Protein AF-A0A1I7XPY9-F1 (afdb_monomer_lite)

pLDDT: mean 70.02, std 14.87, range [44.84, 92.19]

Structure (mmCIF, N/CA/C/O backbone):
data_AF-A0A1I7XPY9-F1
#
_entry.id   AF-A0A1I7XPY9-F1
#
loop_
_atom_site.group_PDB
_atom_site.id
_atom_site.type_symbol
_atom_site.label_atom_id
_atom_site.label_alt_id
_atom_site.label_comp_id
_atom_site.label_asym_id
_atom_site.label_entity_id
_atom_site.label_seq_id
_atom_site.pdbx_PDB_ins_code
_atom_site.Cartn_x
_atom_site.Cartn_y
_atom_site.Cartn_z
_atom_site.occupancy
_atom_site.B_iso_or_equiv
_atom_site.auth_seq_id
_atom_site.auth_comp_id
_atom_site.auth_asym_id
_atom_site.auth_atom_id
_atom_site.pdbx_PDB_model_num
ATOM 1 N N . MET A 1 1 ? 20.933 -25.963 25.348 1.00 61.03 1 MET A N 1
ATOM 2 C CA . MET A 1 1 ? 20.947 -24.528 25.721 1.00 61.03 1 MET A CA 1
ATOM 3 C C . MET A 1 1 ? 21.598 -23.607 24.679 1.00 61.03 1 MET A C 1
ATOM 5 O O . MET A 1 1 ? 21.332 -22.416 24.737 1.00 61.03 1 MET A O 1
ATOM 9 N N . SER A 1 2 ? 22.386 -24.104 23.713 1.00 56.53 2 SER A N 1
ATOM 10 C CA . SER A 1 2 ? 23.072 -23.249 22.717 1.00 56.53 2 SER A CA 1
ATOM 11 C C . SER A 1 2 ? 22.285 -22.978 21.426 1.00 56.53 2 SER A C 1
ATOM 13 O O . SER A 1 2 ? 22.510 -21.963 20.782 1.00 56.53 2 SER A O 1
ATOM 15 N N . THR A 1 3 ? 21.342 -23.846 21.053 1.00 51.16 3 THR A N 1
ATOM 16 C CA . THR A 1 3 ? 20.546 -23.710 19.818 1.00 51.16 3 THR A CA 1
ATOM 17 C C . THR A 1 3 ? 19.477 -22.620 19.901 1.00 51.16 3 THR A C 1
ATOM 19 O O . THR A 1 3 ? 19.218 -21.964 18.901 1.00 51.16 3 THR A O 1
ATOM 22 N N . LEU A 1 4 ? 18.912 -22.371 21.090 1.00 60.72 4 LEU A N 1
ATOM 23 C CA . LEU A 1 4 ? 17.930 -21.300 21.313 1.00 60.72 4 LEU A CA 1
ATOM 24 C C . LEU A 1 4 ? 18.544 -19.909 21.103 1.00 60.72 4 LEU A C 1
ATOM 26 O O . LEU A 1 4 ? 17.989 -19.112 20.366 1.00 60.72 4 LEU A O 1
ATOM 30 N N . ARG A 1 5 ? 19.755 -19.653 21.617 1.00 69.38 5 ARG A N 1
ATOM 31 C CA . ARG A 1 5 ? 20.427 -18.353 21.408 1.00 69.38 5 ARG A CA 1
ATOM 32 C C . ARG A 1 5 ? 20.748 -18.093 19.935 1.00 69.38 5 ARG A C 1
ATOM 34 O O . ARG A 1 5 ? 20.739 -16.951 19.497 1.00 69.38 5 ARG A O 1
ATOM 41 N N . LEU A 1 6 ? 21.027 -19.161 19.189 1.00 67.88 6 LEU A N 1
ATOM 42 C CA . LEU A 1 6 ? 21.309 -19.104 17.758 1.00 67.88 6 LEU A CA 1
ATOM 43 C C . LEU A 1 6 ? 20.025 -18.812 16.963 1.00 67.88 6 LEU A C 1
ATOM 45 O O . LEU A 1 6 ? 20.055 -17.975 16.069 1.00 67.88 6 LEU A O 1
ATOM 49 N N . ILE A 1 7 ? 18.892 -19.425 17.337 1.00 63.69 7 ILE A N 1
ATOM 50 C CA . ILE A 1 7 ? 17.580 -19.133 16.737 1.00 63.69 7 ILE A CA 1
ATOM 51 C C . ILE A 1 7 ? 17.159 -17.681 17.003 1.00 63.69 7 ILE A C 1
ATOM 53 O O . ILE A 1 7 ? 16.732 -16.999 16.077 1.00 63.69 7 ILE A O 1
ATOM 57 N N . ASP A 1 8 ? 17.364 -17.178 18.223 1.00 73.62 8 ASP A N 1
ATOM 58 C CA . ASP A 1 8 ? 17.019 -15.802 18.597 1.00 73.62 8 ASP A CA 1
ATOM 59 C C . ASP A 1 8 ? 17.893 -14.787 17.844 1.00 73.62 8 ASP A C 1
ATOM 61 O O . ASP A 1 8 ? 17.401 -13.763 17.373 1.00 73.62 8 ASP A O 1
ATOM 65 N N . SER A 1 9 ? 19.183 -15.094 17.656 1.00 73.56 9 SER A N 1
ATOM 66 C CA . SER A 1 9 ? 20.074 -14.283 16.819 1.00 73.56 9 SER A CA 1
ATOM 67 C C . SER A 1 9 ? 19.681 -14.310 15.343 1.00 73.56 9 SER A C 1
ATOM 69 O O . SER A 1 9 ? 19.709 -13.263 14.706 1.00 73.56 9 SER A O 1
ATOM 71 N N . ILE A 1 10 ? 19.283 -15.461 14.793 1.00 67.69 10 ILE A N 1
ATOM 72 C CA . ILE A 1 10 ? 18.810 -15.558 13.402 1.00 67.69 10 ILE A CA 1
ATOM 73 C C . ILE A 1 10 ? 17.506 -14.772 13.214 1.00 67.69 10 ILE A C 1
ATOM 75 O O . ILE A 1 10 ? 17.371 -14.058 12.225 1.00 67.69 10 ILE A O 1
ATOM 79 N N . ASN A 1 11 ? 16.572 -14.855 14.163 1.00 64.25 11 ASN A N 1
ATOM 80 C CA . ASN A 1 11 ? 15.318 -14.105 14.109 1.00 64.25 11 ASN A CA 1
ATOM 81 C C . ASN A 1 11 ? 15.561 -12.595 14.211 1.00 64.25 11 ASN A C 1
ATOM 83 O O . ASN A 1 11 ? 15.052 -11.851 13.387 1.00 64.25 11 ASN A O 1
ATOM 87 N N . SER A 1 12 ? 16.438 -12.151 15.115 1.00 71.06 12 SER A N 1
ATOM 88 C CA . SER A 1 12 ? 16.810 -10.735 15.229 1.00 71.06 12 SER A CA 1
ATOM 89 C C . SER A 1 12 ? 17.532 -10.211 13.976 1.00 71.06 12 SER A C 1
ATOM 91 O O . SER A 1 12 ? 17.312 -9.078 13.559 1.00 71.06 12 SER A O 1
ATOM 93 N N . ILE A 1 13 ? 18.339 -11.049 13.316 1.00 64.69 13 ILE A N 1
ATOM 94 C CA . ILE A 1 13 ? 18.940 -10.749 12.008 1.00 64.69 13 ILE A CA 1
ATOM 95 C C . ILE A 1 13 ? 17.857 -10.636 10.922 1.00 64.69 13 ILE A C 1
ATOM 97 O O . ILE A 1 13 ? 17.882 -9.700 10.123 1.00 64.69 13 ILE A O 1
ATOM 101 N N . ASN A 1 14 ? 16.886 -11.550 10.904 1.00 57.06 14 ASN A N 1
ATOM 102 C CA . ASN A 1 14 ? 15.762 -11.507 9.969 1.00 57.06 14 ASN A CA 1
ATOM 103 C C . ASN A 1 14 ? 14.821 -10.321 10.221 1.00 57.06 14 ASN A C 1
ATOM 105 O O . ASN A 1 14 ? 14.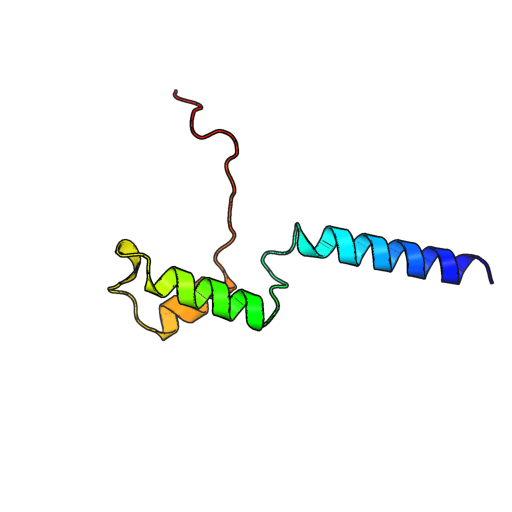237 -9.836 9.261 1.00 57.06 14 ASN A O 1
ATOM 109 N N . ASP A 1 15 ? 14.701 -9.817 11.448 1.00 62.78 15 ASP A N 1
ATOM 110 C CA . ASP A 1 15 ? 13.954 -8.589 11.750 1.00 62.78 15 ASP A CA 1
ATOM 111 C C . ASP A 1 15 ? 14.682 -7.348 11.208 1.00 62.78 15 ASP A C 1
ATOM 113 O O . ASP A 1 15 ? 14.060 -6.461 10.625 1.00 62.78 15 ASP A O 1
ATOM 117 N N . ILE A 1 16 ? 16.019 -7.320 11.306 1.00 62.00 16 ILE A N 1
ATOM 118 C CA . ILE A 1 16 ? 16.854 -6.249 10.737 1.00 62.00 16 ILE A CA 1
ATOM 119 C C . ILE A 1 16 ? 16.766 -6.240 9.204 1.00 62.00 16 ILE A C 1
ATOM 121 O O . ILE A 1 16 ? 16.612 -5.182 8.598 1.00 62.00 16 ILE A O 1
ATOM 125 N N . PHE A 1 17 ? 16.855 -7.408 8.558 1.00 52.38 17 PHE A N 1
ATOM 126 C CA . PHE A 1 17 ? 16.804 -7.513 7.094 1.00 52.38 17 PHE A CA 1
ATOM 127 C C . PHE A 1 17 ? 15.376 -7.520 6.525 1.00 52.38 17 PHE A C 1
ATOM 129 O O . PHE A 1 17 ? 15.172 -7.101 5.385 1.00 52.38 17 PHE A O 1
ATOM 136 N N . GLY A 1 18 ? 14.383 -7.942 7.310 1.00 51.03 18 GLY A N 1
ATOM 137 C CA . GLY A 1 18 ? 12.965 -7.954 6.949 1.00 51.03 18 GLY A CA 1
ATOM 138 C C . GLY A 1 18 ? 12.396 -6.557 6.708 1.00 51.03 18 GLY A C 1
ATOM 139 O O . GLY A 1 18 ? 11.563 -6.395 5.820 1.00 51.03 18 GLY A O 1
ATOM 140 N N . SER A 1 19 ? 12.930 -5.540 7.395 1.00 52.72 19 SER A N 1
ATOM 141 C CA . SER A 1 19 ? 12.571 -4.129 7.187 1.00 52.72 19 SER A CA 1
ATOM 142 C C . SER A 1 19 ? 13.030 -3.574 5.826 1.00 52.72 19 SER A C 1
ATOM 144 O O . SER A 1 19 ? 12.414 -2.658 5.290 1.00 52.72 19 SER A O 1
ATOM 146 N N . PHE A 1 20 ? 14.059 -4.160 5.204 1.00 49.53 20 PHE A N 1
ATOM 147 C CA . PHE A 1 20 ? 14.579 -3.691 3.912 1.00 49.53 20 PHE A CA 1
ATOM 148 C C . PHE A 1 20 ? 14.023 -4.442 2.697 1.00 49.53 20 PHE A C 1
ATOM 150 O O . PHE A 1 20 ? 14.316 -4.056 1.566 1.00 49.53 20 PHE A O 1
ATOM 157 N N . ASN A 1 21 ? 13.262 -5.526 2.890 1.00 49.28 21 ASN A N 1
ATOM 158 C CA . ASN A 1 21 ? 12.890 -6.406 1.779 1.00 49.28 21 ASN A CA 1
ATOM 159 C C . ASN A 1 21 ? 11.526 -7.092 1.942 1.00 49.28 21 ASN A C 1
ATOM 161 O O . ASN A 1 21 ? 11.364 -8.265 1.603 1.00 49.28 21 ASN A O 1
ATOM 165 N N . ARG A 1 22 ? 10.527 -6.376 2.468 1.00 53.31 22 ARG 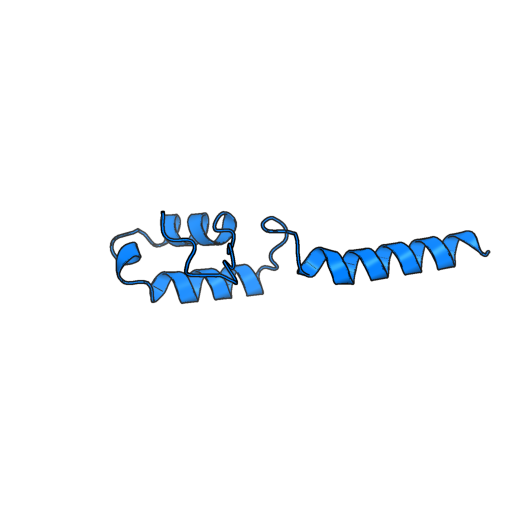A N 1
ATOM 166 C CA . ARG A 1 22 ? 9.139 -6.854 2.473 1.00 53.31 22 ARG A CA 1
ATOM 167 C C . ARG A 1 22 ? 8.177 -5.756 2.017 1.00 53.31 22 ARG A C 1
ATOM 169 O O . ARG A 1 22 ? 7.597 -5.076 2.854 1.00 53.31 22 ARG A O 1
ATOM 176 N N . PRO A 1 23 ? 7.910 -5.623 0.702 1.00 50.81 23 PRO A N 1
ATOM 177 C CA . PRO A 1 23 ? 6.796 -4.796 0.225 1.00 50.81 23 PRO A CA 1
ATOM 178 C C . PRO A 1 23 ? 5.433 -5.220 0.815 1.00 50.81 23 PRO A C 1
ATOM 180 O O . PRO A 1 23 ? 4.496 -4.433 0.790 1.00 50.81 23 PRO A O 1
ATOM 183 N N . TYR A 1 24 ? 5.340 -6.432 1.378 1.00 49.97 24 TYR A N 1
ATOM 184 C CA . TYR A 1 24 ? 4.119 -7.030 1.929 1.00 49.97 24 TYR A CA 1
ATOM 185 C C . TYR A 1 24 ? 3.996 -6.984 3.456 1.00 49.97 24 TYR A C 1
ATOM 187 O O . TYR A 1 24 ? 2.994 -7.454 3.986 1.00 49.97 24 TYR A O 1
ATOM 195 N N . GLU A 1 25 ? 4.984 -6.450 4.173 1.00 56.53 25 GLU A N 1
ATOM 196 C CA . GLU A 1 25 ? 4.943 -6.376 5.640 1.00 56.53 25 GLU A CA 1
ATOM 197 C C . GLU A 1 25 ? 5.160 -4.940 6.116 1.00 56.53 25 GLU A C 1
ATOM 199 O O . GLU A 1 25 ? 5.901 -4.681 7.058 1.00 56.53 25 GLU A O 1
ATOM 204 N N . ARG A 1 26 ? 4.521 -3.989 5.423 1.00 64.19 26 ARG A N 1
ATOM 205 C CA . ARG A 1 26 ? 4.464 -2.616 5.914 1.00 64.19 26 ARG A CA 1
ATOM 206 C C . ARG A 1 26 ? 3.667 -2.568 7.204 1.00 64.19 26 ARG A C 1
ATOM 208 O O . ARG A 1 26 ? 2.560 -3.115 7.265 1.00 64.19 26 ARG A O 1
ATOM 215 N N . THR A 1 27 ? 4.196 -1.879 8.206 1.00 76.88 27 THR A N 1
ATOM 216 C CA . THR A 1 27 ? 3.408 -1.585 9.402 1.00 76.88 27 THR A CA 1
ATOM 217 C C . THR A 1 27 ? 2.237 -0.656 9.037 1.00 76.88 27 THR A C 1
ATOM 219 O O . THR A 1 27 ? 2.278 0.029 8.006 1.00 76.88 27 THR A O 1
ATOM 222 N N . PRO A 1 28 ? 1.161 -0.613 9.842 1.00 78.12 28 PRO A N 1
ATOM 223 C CA . PRO A 1 28 ? 0.046 0.306 9.610 1.00 78.12 28 PRO A CA 1
ATOM 224 C C . PRO A 1 28 ? 0.496 1.766 9.460 1.00 78.12 28 PRO A C 1
ATOM 226 O O . PRO A 1 28 ? -0.033 2.493 8.622 1.00 78.12 28 PRO A O 1
ATOM 229 N N . GLU A 1 29 ? 1.514 2.165 10.220 1.00 79.75 29 GLU A N 1
ATOM 230 C CA . GLU A 1 29 ? 2.099 3.504 10.199 1.00 79.75 29 GLU A CA 1
ATOM 231 C C . GLU A 1 29 ? 2.824 3.786 8.875 1.00 79.75 29 GLU A C 1
ATOM 233 O O . GLU A 1 29 ? 2.714 4.879 8.323 1.00 79.75 29 GLU A O 1
ATOM 238 N N . GLU A 1 30 ? 3.525 2.794 8.320 1.00 79.94 30 GLU A N 1
ATOM 239 C CA . GLU A 1 30 ? 4.180 2.914 7.015 1.00 79.94 30 GLU A CA 1
ATOM 240 C C . GLU A 1 30 ? 3.162 2.983 5.874 1.00 79.94 30 GLU A C 1
ATOM 242 O O . GLU A 1 30 ? 3.337 3.764 4.941 1.00 79.94 30 GLU A O 1
ATOM 247 N N . LEU A 1 31 ? 2.079 2.200 5.940 1.00 80.88 31 LEU A N 1
ATOM 248 C CA . LEU A 1 31 ? 0.980 2.273 4.970 1.00 80.88 31 LEU A CA 1
ATOM 249 C C . LEU A 1 31 ? 0.302 3.645 4.982 1.00 80.88 31 LEU A C 1
ATOM 251 O O . LEU A 1 31 ? -0.030 4.171 3.919 1.00 80.88 31 LEU A O 1
ATOM 255 N N . GLU A 1 32 ? 0.109 4.222 6.167 1.00 85.56 32 GLU A N 1
ATOM 256 C CA . GLU A 1 32 ? -0.451 5.562 6.326 1.00 85.56 32 GLU A CA 1
ATOM 257 C C . GLU A 1 32 ? 0.491 6.624 5.756 1.00 85.56 32 GLU A C 1
ATOM 259 O O . GLU A 1 32 ? 0.054 7.478 4.988 1.00 85.56 32 GLU A O 1
ATOM 264 N N . LEU A 1 33 ? 1.795 6.499 6.005 1.00 85.56 33 LEU A N 1
ATOM 265 C CA . LEU A 1 33 ? 2.804 7.378 5.420 1.00 85.56 33 LEU A CA 1
ATOM 266 C C . LEU A 1 33 ? 2.833 7.287 3.886 1.00 85.56 33 LEU A C 1
ATOM 268 O O . LEU A 1 33 ? 2.846 8.313 3.210 1.00 85.56 33 LEU A O 1
ATOM 272 N N . VAL A 1 34 ? 2.779 6.079 3.311 1.00 84.06 34 VAL A N 1
ATOM 273 C CA . VAL A 1 34 ? 2.685 5.914 1.850 1.00 84.06 34 VAL A CA 1
ATOM 274 C C . VAL A 1 34 ? 1.397 6.532 1.316 1.00 84.06 34 VAL A C 1
ATOM 276 O O . VAL A 1 34 ? 1.428 7.218 0.299 1.00 84.06 34 VAL A O 1
ATOM 279 N N . TYR A 1 35 ? 0.265 6.318 1.982 1.00 86.12 35 TYR A N 1
ATOM 280 C CA . TYR A 1 35 ? -1.009 6.906 1.578 1.00 86.12 35 TYR A CA 1
ATOM 281 C C . TYR A 1 35 ? -0.970 8.444 1.581 1.00 86.12 35 TYR A C 1
ATOM 283 O O . TYR A 1 35 ? -1.423 9.057 0.610 1.00 86.12 35 TYR A O 1
ATOM 291 N N . GLU A 1 36 ? -0.383 9.060 2.608 1.00 88.56 36 GLU A N 1
ATOM 292 C CA . GLU A 1 36 ? -0.186 10.512 2.675 1.00 88.56 36 GLU A CA 1
ATOM 293 C C . GLU A 1 36 ? 0.699 11.015 1.527 1.00 88.56 36 GLU A C 1
ATOM 295 O O . GLU A 1 36 ? 0.359 11.990 0.859 1.00 88.56 36 GLU A O 1
ATOM 300 N N . GLU A 1 37 ? 1.778 10.312 1.188 1.00 87.81 37 GLU A N 1
ATOM 301 C CA . GLU A 1 37 ? 2.594 10.657 0.017 1.00 87.81 37 GLU A CA 1
ATOM 302 C C . GLU A 1 37 ? 1.799 10.534 -1.297 1.00 87.81 37 GLU A C 1
ATOM 304 O O . GLU A 1 37 ? 1.861 11.421 -2.153 1.00 87.81 37 GLU A O 1
ATOM 309 N N . LEU A 1 38 ? 0.965 9.496 -1.452 1.00 86.50 38 LEU A N 1
ATOM 310 C CA . LEU A 1 38 ? 0.110 9.318 -2.635 1.00 86.50 38 LEU A CA 1
ATOM 311 C C . LEU A 1 38 ? -0.926 10.441 -2.803 1.00 86.50 38 LEU A C 1
ATOM 313 O O . LEU A 1 38 ? -1.323 10.727 -3.938 1.00 86.50 38 LEU A O 1
ATOM 317 N N . LEU A 1 39 ? -1.357 11.100 -1.720 1.00 87.00 39 LEU A N 1
ATOM 318 C CA . LEU A 1 39 ? -2.231 12.278 -1.797 1.00 87.00 39 LEU A CA 1
ATOM 319 C C . LEU A 1 39 ? -1.535 13.479 -2.449 1.00 87.00 39 LEU A C 1
ATOM 321 O O . LEU A 1 39 ? -2.192 14.264 -3.139 1.00 87.00 39 LEU A O 1
ATOM 325 N N . HIS A 1 40 ? -0.218 13.599 -2.286 1.00 86.44 40 HIS A N 1
ATOM 326 C CA . HIS A 1 40 ? 0.576 14.705 -2.821 1.00 86.44 40 HIS A CA 1
ATOM 327 C C . HIS A 1 40 ? 1.011 14.493 -4.284 1.00 86.44 40 HIS A C 1
ATOM 329 O O . HIS A 1 40 ? 1.382 15.449 -4.976 1.00 86.44 40 HIS A O 1
ATOM 335 N N . VAL A 1 41 ? 0.912 13.268 -4.814 1.00 88.94 41 VAL A N 1
ATOM 336 C CA . VAL A 1 41 ? 1.250 12.968 -6.213 1.00 88.94 41 VAL A CA 1
ATOM 337 C C . VAL A 1 41 ? 0.154 13.478 -7.157 1.00 88.94 41 VAL A C 1
ATOM 339 O O . VAL A 1 41 ? -0.906 12.870 -7.312 1.00 88.94 41 VAL A O 1
ATOM 342 N N . LYS A 1 42 ? 0.428 14.570 -7.887 1.00 84.81 42 LYS A N 1
ATOM 343 C CA . LYS A 1 42 ? -0.520 15.177 -8.851 1.00 84.81 42 LYS A CA 1
ATOM 344 C C . LYS A 1 42 ? -1.065 14.191 -9.887 1.00 84.81 42 LYS A C 1
ATOM 346 O O . LYS A 1 42 ? -2.244 14.270 -10.229 1.00 84.81 42 LYS A O 1
ATOM 351 N N . ALA A 1 43 ? -0.242 13.250 -10.353 1.00 88.44 43 ALA A N 1
ATOM 352 C CA . ALA A 1 43 ? -0.663 12.219 -11.300 1.00 88.44 43 ALA A CA 1
ATOM 353 C C . ALA A 1 43 ? -1.739 11.281 -10.726 1.00 88.44 43 ALA A C 1
ATOM 355 O O . ALA A 1 43 ? -2.529 10.747 -11.488 1.00 88.44 43 ALA A O 1
ATOM 356 N N . LEU A 1 44 ? -1.816 11.127 -9.401 1.00 85.56 44 LEU A N 1
ATOM 357 C CA . LEU A 1 44 ? -2.792 10.274 -8.716 1.00 85.56 44 LEU A CA 1
ATOM 358 C C . LEU A 1 44 ? -3.983 11.063 -8.155 1.00 85.56 44 LEU A C 1
ATOM 360 O O . LEU A 1 44 ? -4.909 10.475 -7.601 1.00 85.56 44 LEU A O 1
ATOM 364 N N . SER A 1 45 ? -3.996 12.392 -8.298 1.00 86.12 45 SER A N 1
ATOM 365 C CA . SER A 1 45 ? -5.013 13.274 -7.702 1.00 86.12 45 SER A CA 1
ATOM 366 C C . SER A 1 45 ? -6.453 12.909 -8.088 1.00 86.12 45 SER A C 1
ATOM 368 O O . SER A 1 45 ? -7.340 12.994 -7.242 1.00 86.12 45 SER A O 1
ATOM 370 N N . HIS A 1 46 ? -6.661 12.422 -9.315 1.00 88.69 46 HIS A N 1
ATOM 371 C CA . HIS A 1 46 ? -7.959 12.024 -9.864 1.00 88.69 46 HIS A CA 1
ATOM 372 C C . HIS A 1 46 ? -8.454 10.646 -9.387 1.00 88.69 46 HIS A C 1
ATOM 374 O O . HIS A 1 46 ? -9.595 10.279 -9.663 1.00 88.69 46 HIS A O 1
ATOM 380 N N . LEU A 1 47 ? -7.620 9.873 -8.683 1.00 89.00 47 LEU A N 1
ATOM 381 C CA . LEU A 1 47 ? -8.002 8.571 -8.141 1.00 89.00 47 LEU A CA 1
ATOM 382 C C . LEU A 1 47 ? -8.794 8.728 -6.840 1.00 89.00 47 LEU A C 1
ATOM 384 O O . LEU A 1 47 ? -8.542 9.630 -6.032 1.00 89.00 47 LEU A O 1
ATOM 388 N N . SER A 1 48 ? -9.738 7.812 -6.619 1.00 92.19 48 SER A N 1
ATOM 389 C CA . SER A 1 48 ? -10.547 7.793 -5.403 1.00 92.19 48 SER A CA 1
ATOM 390 C C . SER A 1 48 ? -9.707 7.450 -4.170 1.00 92.19 48 SER A C 1
ATOM 392 O O . SER A 1 48 ? -8.662 6.803 -4.253 1.00 92.19 48 SER A O 1
ATOM 394 N N . THR A 1 49 ? -10.199 7.848 -2.998 1.00 87.50 49 THR A N 1
ATOM 395 C CA . THR A 1 49 ? -9.590 7.536 -1.696 1.00 87.50 49 THR A CA 1
ATOM 396 C C . THR A 1 49 ? -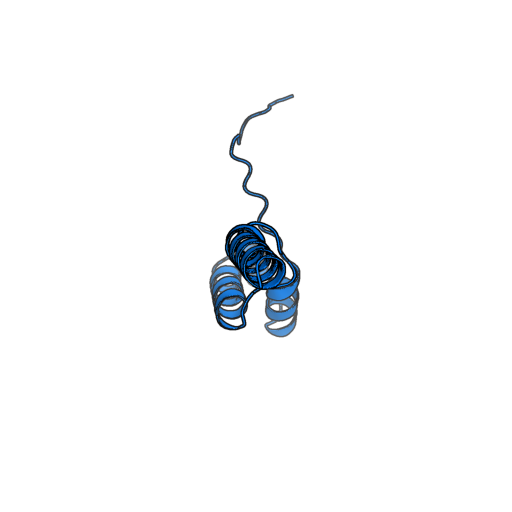9.375 6.034 -1.500 1.00 87.50 49 THR A C 1
ATOM 398 O O . THR A 1 49 ? -8.338 5.619 -0.992 1.00 87.50 49 THR A O 1
ATOM 401 N N . MET A 1 50 ? -10.330 5.213 -1.949 1.00 87.69 50 MET A N 1
ATOM 402 C CA . MET A 1 50 ? -10.244 3.755 -1.860 1.00 87.69 50 MET A CA 1
ATOM 403 C C . MET A 1 50 ? -9.114 3.212 -2.740 1.00 87.69 50 MET A C 1
ATOM 405 O O . MET A 1 50 ? -8.302 2.427 -2.270 1.00 87.69 50 MET A O 1
ATOM 409 N N . VAL A 1 51 ? -8.991 3.708 -3.977 1.00 87.56 51 VAL A N 1
ATOM 410 C CA . VAL A 1 51 ? -7.913 3.305 -4.895 1.00 87.56 51 VAL A CA 1
ATOM 411 C C . VAL A 1 51 ? -6.543 3.714 -4.356 1.00 87.56 51 VAL A C 1
ATOM 413 O O . VAL A 1 51 ? -5.605 2.932 -4.434 1.00 87.56 51 VAL A O 1
ATOM 416 N N . LYS A 1 52 ? -6.414 4.903 -3.757 1.00 85.38 52 LYS A N 1
ATOM 417 C CA . LYS A 1 52 ? -5.155 5.345 -3.132 1.00 85.38 52 LYS A CA 1
ATOM 418 C C . LYS A 1 52 ? -4.765 4.482 -1.927 1.00 85.38 52 LYS A C 1
ATOM 420 O O . LYS A 1 52 ? -3.583 4.207 -1.751 1.00 85.38 52 LYS A O 1
ATOM 425 N N . ARG A 1 53 ? -5.735 4.018 -1.129 1.00 83.88 53 ARG A N 1
ATOM 426 C CA . ARG A 1 53 ? -5.487 3.080 -0.017 1.00 83.88 53 ARG A CA 1
ATOM 427 C C . ARG A 1 53 ? -5.044 1.707 -0.508 1.00 83.88 53 ARG A C 1
ATOM 429 O O .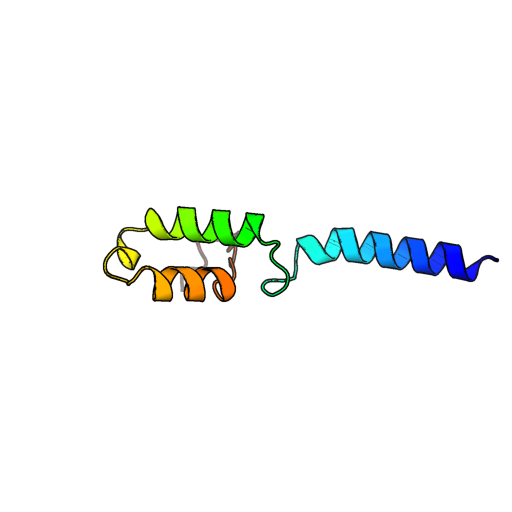 ARG A 1 53 ? -4.054 1.196 -0.005 1.00 83.88 53 ARG A O 1
ATOM 436 N N . GLU A 1 54 ? -5.708 1.158 -1.520 1.00 85.19 54 GLU A N 1
ATOM 437 C CA . GLU A 1 54 ? -5.280 -0.102 -2.143 1.00 85.19 54 GLU A CA 1
ATOM 438 C C . GLU A 1 54 ? -3.866 0.037 -2.728 1.00 85.19 54 GLU A C 1
ATOM 440 O O . GLU A 1 54 ? -2.997 -0.788 -2.456 1.00 85.19 54 GLU A O 1
ATOM 445 N N . LEU A 1 55 ? -3.587 1.142 -3.431 1.00 83.75 55 LEU A N 1
ATOM 446 C CA . LEU A 1 55 ? -2.256 1.458 -3.954 1.00 83.75 55 LEU A CA 1
ATOM 447 C C . LEU A 1 55 ? -1.191 1.530 -2.855 1.00 83.75 55 LEU A C 1
ATOM 449 O O . LEU A 1 55 ? -0.096 1.019 -3.062 1.00 83.75 55 LEU A O 1
ATOM 453 N N . ALA A 1 56 ? -1.501 2.087 -1.683 1.00 83.94 56 ALA A N 1
ATOM 454 C CA . ALA A 1 56 ? -0.569 2.122 -0.556 1.00 83.94 56 ALA A CA 1
ATOM 455 C C . ALA A 1 56 ? -0.171 0.721 -0.060 1.00 83.94 56 ALA A C 1
ATOM 457 O O . ALA A 1 56 ? 0.921 0.563 0.478 1.00 83.94 56 ALA A O 1
ATOM 458 N N . THR A 1 57 ? -1.004 -0.303 -0.276 1.00 75.25 57 THR A N 1
ATOM 459 C CA . THR A 1 57 ? -0.692 -1.694 0.106 1.00 75.25 57 THR A CA 1
ATOM 460 C C . THR A 1 57 ? 0.123 -2.451 -0.943 1.00 75.25 57 THR A C 1
ATOM 462 O O . THR A 1 57 ? 0.816 -3.401 -0.596 1.00 75.25 57 THR A O 1
ATOM 465 N N . VAL A 1 58 ? 0.072 -2.029 -2.214 1.00 74.94 58 VAL A N 1
ATOM 466 C CA . VAL A 1 58 ? 0.699 -2.750 -3.341 1.00 74.94 58 VAL A CA 1
ATOM 467 C C . VAL A 1 58 ? 1.887 -2.024 -3.970 1.00 74.94 58 VAL A C 1
ATOM 469 O O . VAL A 1 58 ? 2.704 -2.657 -4.635 1.00 74.94 58 VAL A O 1
ATOM 472 N N . ILE A 1 59 ? 2.005 -0.703 -3.796 1.00 71.19 59 ILE A N 1
ATOM 473 C CA . ILE A 1 59 ? 3.126 0.072 -4.336 1.00 71.19 59 ILE A CA 1
ATOM 474 C C . ILE A 1 59 ? 4.402 -0.367 -3.627 1.00 71.19 59 ILE A C 1
ATOM 476 O O . ILE A 1 59 ? 4.578 -0.092 -2.444 1.00 71.19 59 ILE A O 1
ATOM 480 N N . GLY A 1 60 ? 5.299 -1.030 -4.353 1.00 62.53 60 GLY A N 1
ATOM 481 C CA . GLY A 1 60 ? 6.692 -1.219 -3.964 1.00 62.53 60 GLY A CA 1
ATOM 482 C C . GLY A 1 60 ? 7.522 -0.023 -4.424 1.00 62.53 60 GLY A C 1
ATOM 483 O O . GLY A 1 60 ? 7.356 0.453 -5.545 1.00 62.53 60 GLY A O 1
ATOM 484 N N . PHE A 1 61 ? 8.404 0.482 -3.564 1.00 61.19 61 PHE A N 1
ATOM 485 C CA . PHE A 1 61 ? 9.388 1.478 -3.981 1.00 61.19 61 PHE A CA 1
ATOM 486 C C . PHE A 1 61 ? 10.552 0.761 -4.666 1.00 61.19 61 PHE A C 1
ATOM 488 O O . PHE A 1 61 ? 11.312 0.052 -4.010 1.00 61.19 61 PHE A O 1
ATOM 495 N N . GLU A 1 62 ? 10.722 0.964 -5.969 1.00 50.19 62 GLU A N 1
ATOM 496 C CA . GLU A 1 62 ? 11.970 0.619 -6.649 1.00 50.19 62 GLU A CA 1
ATOM 497 C C . GLU A 1 62 ? 12.895 1.836 -6.631 1.00 50.19 62 GLU A C 1
ATOM 499 O O . GLU A 1 62 ? 12.710 2.812 -7.360 1.00 50.19 62 GLU A O 1
ATOM 504 N N . HIS A 1 63 ? 13.902 1.802 -5.756 1.00 44.84 63 HIS A N 1
ATOM 505 C CA . HIS A 1 63 ? 14.922 2.840 -5.718 1.00 44.84 63 HIS A CA 1
ATOM 506 C C . HIS A 1 63 ? 15.996 2.544 -6.771 1.00 44.84 63 HIS A C 1
ATOM 508 O O . HIS A 1 63 ? 16.977 1.839 -6.519 1.00 44.84 63 HIS A O 1
ATOM 514 N N . HIS A 1 64 ? 15.836 3.095 -7.972 1.00 46.59 64 HIS A N 1
ATOM 515 C CA . HIS A 1 64 ? 16.900 3.064 -8.969 1.00 46.59 64 HIS A CA 1
ATOM 516 C C . HIS A 1 64 ? 18.019 4.032 -8.553 1.00 46.59 64 HIS A C 1
ATOM 518 O O . HIS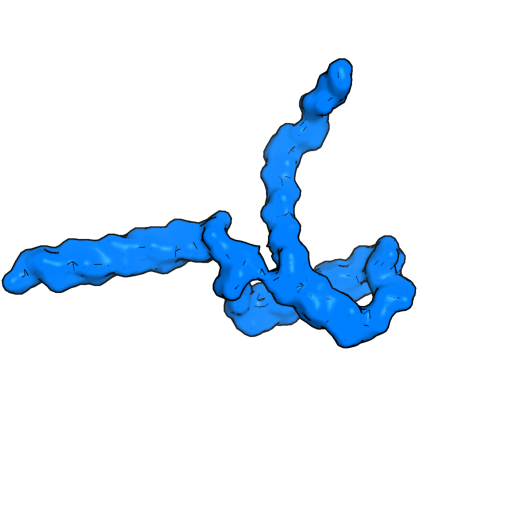 A 1 64 ? 17.965 5.221 -8.850 1.00 46.59 64 HIS A O 1
ATOM 524 N N . ILE A 1 65 ? 19.071 3.513 -7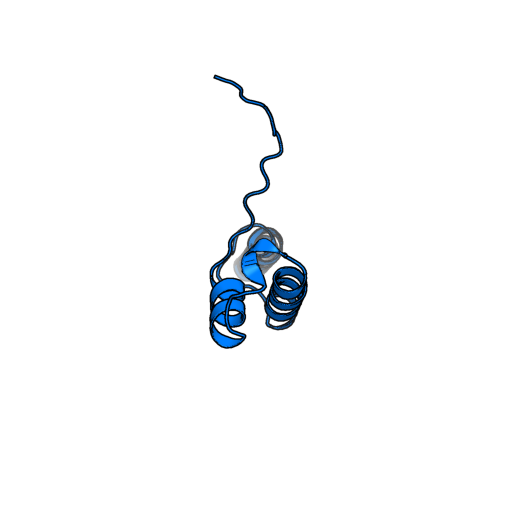.903 1.00 51.16 65 ILE A N 1
ATOM 525 C CA . ILE A 1 65 ? 20.283 4.287 -7.546 1.00 51.16 65 ILE A CA 1
ATOM 526 C C . ILE A 1 65 ? 20.994 4.851 -8.799 1.00 51.16 65 ILE A C 1
ATOM 528 O O . ILE A 1 65 ? 21.784 5.780 -8.693 1.00 51.16 65 ILE A O 1
ATOM 532 N N . ASN A 1 66 ? 20.655 4.370 -10.001 1.00 51.56 66 ASN A N 1
ATOM 533 C CA . ASN A 1 66 ? 21.208 4.852 -11.263 1.00 51.56 66 ASN A CA 1
ATOM 534 C C . ASN A 1 66 ? 20.097 5.313 -12.218 1.00 51.56 66 ASN A C 1
ATOM 536 O O . ASN A 1 66 ? 19.696 4.582 -13.127 1.00 51.56 66 ASN A O 1
ATOM 540 N N . ALA A 1 67 ? 19.626 6.548 -12.039 1.00 52.00 67 ALA A N 1
ATOM 541 C CA . ALA A 1 67 ? 18.834 7.266 -13.036 1.00 52.00 67 ALA A CA 1
ATOM 542 C C . ALA A 1 67 ? 19.725 7.634 -14.238 1.00 52.00 67 ALA A C 1
ATOM 544 O O . ALA A 1 67 ? 20.198 8.759 -14.364 1.00 52.00 67 ALA A O 1
ATOM 545 N N . GLY A 1 68 ? 20.028 6.655 -15.092 1.00 60.09 68 GLY A N 1
ATOM 546 C CA . GLY A 1 68 ? 20.862 6.886 -16.269 1.00 60.09 68 GLY A CA 1
ATOM 547 C C . GLY A 1 68 ? 21.563 5.646 -16.799 1.00 60.09 68 GLY A C 1
ATOM 548 O O . GLY A 1 68 ? 22.787 5.604 -16.846 1.00 60.09 68 GLY A O 1
ATOM 549 N N . ARG A 1 69 ? 20.813 4.643 -17.261 1.00 52.53 69 ARG A N 1
ATOM 550 C CA . ARG A 1 69 ? 21.324 3.780 -18.332 1.00 52.53 69 ARG A CA 1
ATOM 551 C C . ARG A 1 69 ? 20.504 4.074 -19.578 1.00 52.53 69 ARG A C 1
ATOM 553 O O . ARG A 1 69 ? 19.526 3.404 -19.882 1.00 52.53 69 ARG A O 1
ATOM 560 N N . HIS A 1 70 ? 20.868 5.194 -20.198 1.00 49.03 70 HIS A N 1
ATOM 561 C CA . HIS A 1 70 ? 20.450 5.543 -21.544 1.00 49.03 70 HIS A CA 1
ATOM 562 C C . HIS A 1 70 ? 20.908 4.414 -22.483 1.00 49.03 70 HIS A C 1
ATOM 564 O O . HIS A 1 70 ? 22.026 3.913 -22.342 1.00 49.03 70 HIS A O 1
ATOM 570 N N . SER A 1 71 ? 19.974 4.015 -23.343 1.00 49.53 71 SER A N 1
ATOM 571 C CA . SER A 1 71 ? 20.091 3.204 -24.564 1.00 49.53 71 SER A CA 1
ATOM 572 C C . SER A 1 71 ? 21.471 3.143 -25.213 1.00 49.53 71 SER A C 1
ATOM 574 O O . SER A 1 71 ? 22.036 4.243 -25.426 1.00 49.53 71 SER A O 1
#

Secondary structure (DSSP, 8-state):
-HHHHHHHHHHHHHHHHHTTS-TT---HHHHHHHHHHHHH-GGGTTS-HHHHHHHHHH------S------

Foldseek 3Di:
DPVVVVVVVVVVVCVVVVVVDPLQDDDPVQLVVQLVVLCVPPVNVPPDSVVSSVCSSNDDDDDPPDPDPDD

Sequence (71 aa):
MSTLRLIDSINSINDIFGSFNRPYERTPEELELVYEELLHVKALSHLSTMVKRELATVIGFEHHINAGRHS

Radius of gyration: 17.79 Å; chains: 1; bounding box: 34×40×50 Å

Organism: Heterorhabditis bacteriophora (NCBI:txid37862)